Protein AF-A0A524MI74-F1 (afdb_monomer)

Radius of gyration: 21.89 Å; Cα contacts (8 Å, |Δi|>4): 118; chains: 1; bounding box: 43×38×71 Å

Nearest PDB structures (foldseek):
  1s5j-assembly1_A  TM=9.708E-01  e=2.967E-09  Saccharolobus solfataricus
  8foe-assembly1_1  TM=6.897E-01  e=6.398E-01  Saccharomyces cerevisiae
  6k17-assembly1_B  TM=4.455E-01  e=2.422E+00  Homo sapiens

Sequence (144 aa):
MRRGVHVDMYKFFGNPSIKIYALSGKYQRENLNTIAKGLLGVGKLDLSDNISALNYYELAHYCWLDANLVLQFTEYENKLLLRLMALLMRISRMSMEEVTRFYISSWIQSLFRQEHRANGLLIPRRVDIDTMKQPDAQTEAMIG

Secondary structure (DSSP, 8-state):
---PPP--HHHHHT-HHIIIIISTT--SS-SHHHHHHHHHS--PPPPSS-GGG--HHHHHHHHHHHHHHHHHHHHHHHHHHHHHHHHHHHHHT--HHHHHHS-HHHHHHHHHHHHHHHTTPPPPPHHHHHHHSSSTT-------

Structure (mmCIF, N/CA/C/O backbone):
data_AF-A0A524MI74-F1
#
_entry.id   AF-A0A524MI74-F1
#
loop_
_atom_site.group_PDB
_atom_site.id
_atom_site.type_symbol
_atom_site.label_atom_id
_atom_site.label_alt_id
_atom_site.label_comp_id
_atom_site.label_asym_id
_atom_site.label_entity_id
_atom_site.label_seq_id
_atom_site.pdbx_PDB_ins_code
_atom_site.Cartn_x
_atom_site.Cartn_y
_atom_site.Cartn_z
_atom_site.occupancy
_atom_site.B_iso_or_equiv
_atom_site.auth_seq_id
_atom_site.auth_comp_id
_atom_site.auth_asym_id
_atom_site.auth_atom_id
_atom_site.pdbx_PDB_model_num
ATOM 1 N N . MET A 1 1 ? -23.651 -9.320 -12.453 1.00 44.00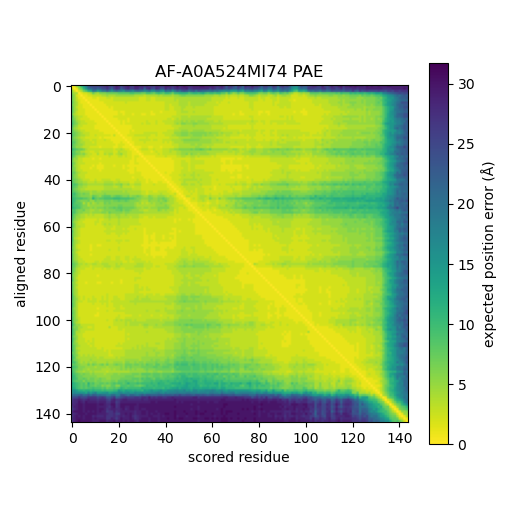 1 MET A N 1
ATOM 2 C CA . MET A 1 1 ? -22.690 -9.625 -11.369 1.00 44.00 1 MET A CA 1
ATOM 3 C C . MET A 1 1 ? -21.292 -9.242 -11.850 1.00 44.00 1 MET A C 1
ATOM 5 O O . MET A 1 1 ? -20.737 -9.951 -12.675 1.00 44.00 1 MET A O 1
ATOM 9 N N . ARG A 1 2 ? -20.741 -8.097 -11.428 1.00 48.81 2 ARG A N 1
ATOM 10 C CA . ARG A 1 2 ? -19.330 -7.754 -11.689 1.00 48.81 2 ARG A CA 1
ATOM 11 C C . ARG A 1 2 ? -18.487 -8.442 -10.604 1.00 4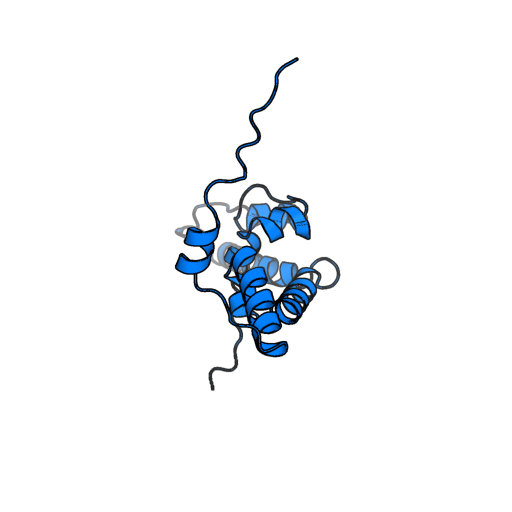8.81 2 ARG A C 1
ATOM 13 O O . ARG A 1 2 ? -18.297 -7.880 -9.539 1.00 48.81 2 ARG A O 1
ATOM 20 N N . ARG A 1 3 ? -18.106 -9.708 -10.820 1.00 71.38 3 ARG A N 1
ATOM 21 C CA . ARG A 1 3 ? -17.486 -10.612 -9.816 1.00 71.38 3 ARG A CA 1
ATOM 22 C C . ARG A 1 3 ? -15.975 -10.391 -9.601 1.00 71.38 3 ARG A C 1
ATOM 24 O O . ARG A 1 3 ? -15.271 -11.330 -9.252 1.00 71.38 3 ARG A O 1
ATOM 31 N N . GLY A 1 4 ? -15.459 -9.193 -9.859 1.00 84.81 4 GLY A N 1
ATOM 32 C CA . GLY A 1 4 ? -14.037 -8.888 -9.682 1.00 84.81 4 GLY A CA 1
ATOM 33 C C . GLY A 1 4 ? -13.788 -8.123 -8.387 1.00 84.81 4 GLY A C 1
ATOM 34 O O . GLY A 1 4 ? -14.597 -7.277 -8.017 1.00 84.81 4 GLY A O 1
ATOM 35 N N . VAL A 1 5 ? -12.661 -8.394 -7.729 1.00 89.44 5 VAL A N 1
ATOM 36 C CA . VAL A 1 5 ? -12.119 -7.538 -6.667 1.00 89.44 5 VAL A CA 1
ATOM 37 C C . VAL A 1 5 ? -10.968 -6.747 -7.269 1.00 89.44 5 VAL A C 1
ATOM 39 O O . VAL A 1 5 ? -10.026 -7.335 -7.796 1.00 89.44 5 VAL A O 1
ATOM 42 N N . HIS A 1 6 ? -11.043 -5.420 -7.205 1.00 91.81 6 HIS A N 1
ATOM 43 C CA . HIS A 1 6 ? -9.957 -4.554 -7.643 1.00 91.81 6 HIS A CA 1
ATOM 44 C C . HIS A 1 6 ? -9.066 -4.195 -6.451 1.00 91.81 6 HIS A C 1
ATOM 46 O O . HIS A 1 6 ? -9.523 -3.553 -5.504 1.00 91.81 6 HIS A O 1
ATOM 52 N N . VAL A 1 7 ? -7.788 -4.569 -6.522 1.00 93.88 7 VAL A N 1
ATOM 53 C CA . VAL A 1 7 ? -6.771 -4.194 -5.533 1.00 93.88 7 VAL A CA 1
ATOM 54 C C . VAL A 1 7 ? -5.866 -3.128 -6.130 1.00 93.88 7 VAL A C 1
ATOM 56 O O . VAL A 1 7 ? -5.127 -3.373 -7.079 1.00 93.88 7 VAL A O 1
ATOM 59 N N . ASP A 1 8 ? -5.924 -1.936 -5.546 1.00 93.31 8 ASP A N 1
ATOM 60 C CA . ASP A 1 8 ? -5.063 -0.817 -5.908 1.00 93.31 8 ASP A CA 1
ATOM 61 C C . ASP A 1 8 ? -3.777 -0.872 -5.070 1.00 93.31 8 ASP A C 1
ATOM 63 O O . ASP A 1 8 ? -3.731 -0.384 -3.938 1.00 93.31 8 ASP A O 1
ATOM 67 N N . MET A 1 9 ? -2.733 -1.505 -5.615 1.00 94.44 9 MET A N 1
ATOM 68 C CA . MET A 1 9 ? -1.450 -1.658 -4.916 1.00 94.44 9 MET A CA 1
ATOM 69 C C . MET A 1 9 ? -0.793 -0.313 -4.598 1.00 94.44 9 MET A C 1
ATOM 71 O O . MET A 1 9 ? -0.122 -0.198 -3.577 1.00 94.44 9 MET A O 1
ATOM 75 N N . TYR A 1 10 ? -1.009 0.715 -5.423 1.00 94.94 10 TYR A N 1
ATOM 76 C CA . TYR A 1 10 ? -0.458 2.044 -5.167 1.00 94.94 10 TYR A CA 1
ATOM 77 C C . TYR A 1 10 ? -1.022 2.625 -3.867 1.00 94.94 10 TYR A C 1
ATOM 79 O O . TYR A 1 10 ? -0.258 3.026 -2.989 1.00 94.94 10 TYR A O 1
ATOM 87 N N . LYS A 1 11 ? -2.349 2.579 -3.686 1.00 94.94 11 LYS A N 1
ATOM 88 C CA . LYS A 1 11 ? -2.986 3.022 -2.433 1.00 94.94 11 LYS A CA 1
ATOM 89 C C . LYS A 1 11 ? -2.563 2.179 -1.234 1.00 94.94 11 LYS A C 1
ATOM 91 O O . LYS A 1 11 ? -2.329 2.729 -0.160 1.00 94.94 11 LYS A O 1
ATOM 96 N N . PHE A 1 12 ? -2.425 0.867 -1.421 1.00 95.50 12 PHE A N 1
ATOM 97 C CA . PHE A 1 12 ? -2.004 -0.029 -0.348 1.00 95.50 12 PHE A CA 1
ATOM 98 C C . PHE A 1 12 ? -0.576 0.270 0.132 1.00 95.50 12 PHE A C 1
ATOM 100 O O . PHE A 1 12 ? -0.354 0.417 1.333 1.00 95.50 12 PHE A O 1
ATOM 107 N N . PHE A 1 13 ? 0.381 0.432 -0.788 1.00 96.19 13 PHE A N 1
ATOM 108 C CA . PHE A 1 13 ? 1.756 0.813 -0.449 1.00 96.19 13 PHE A CA 1
ATOM 109 C C . PHE A 1 13 ? 1.872 2.258 0.056 1.00 96.19 13 PHE A C 1
ATOM 111 O O . PHE A 1 13 ? 2.796 2.564 0.812 1.00 96.19 13 PHE A O 1
ATOM 118 N N . GLY A 1 14 ? 0.935 3.131 -0.318 1.00 94.94 14 GLY A N 1
ATOM 119 C CA . GLY A 1 14 ? 0.831 4.494 0.204 1.00 94.94 14 GLY A CA 1
ATOM 120 C C . GLY A 1 14 ? 0.320 4.584 1.643 1.00 94.94 14 GLY A C 1
ATOM 121 O O . GLY A 1 14 ? 0.382 5.647 2.255 1.00 94.94 14 GLY A O 1
ATOM 122 N N . ASN A 1 15 ? -0.178 3.490 2.227 1.00 95.06 15 ASN A N 1
ATOM 123 C CA . ASN A 1 15 ? -0.616 3.488 3.618 1.00 95.06 15 ASN A CA 1
ATOM 124 C C . ASN A 1 15 ? 0.608 3.505 4.564 1.00 95.06 15 ASN A C 1
ATOM 126 O O . ASN A 1 15 ? 1.370 2.530 4.585 1.00 95.06 15 ASN A O 1
ATOM 130 N N . PRO A 1 16 ? 0.791 4.549 5.404 1.00 94.38 16 PRO A N 1
ATOM 131 C CA . PRO A 1 16 ? 1.959 4.666 6.279 1.00 94.38 16 PRO A CA 1
ATOM 132 C C . PRO A 1 16 ? 2.119 3.486 7.236 1.00 94.38 16 PRO A C 1
ATOM 134 O O . PRO A 1 16 ? 3.238 3.066 7.516 1.00 94.38 16 PRO A O 1
ATOM 137 N N . SER A 1 17 ? 1.011 2.910 7.709 1.00 93.12 17 SER A N 1
ATOM 138 C CA . SER A 1 17 ? 1.049 1.761 8.611 1.00 93.12 17 SER A CA 1
ATOM 139 C C . SER A 1 17 ? 1.552 0.502 7.909 1.00 93.12 17 SER A C 1
ATOM 141 O O . SER A 1 17 ? 2.314 -0.256 8.499 1.00 93.12 17 SER A O 1
ATOM 143 N N . ILE A 1 18 ? 1.184 0.297 6.642 1.00 94.94 18 ILE A N 1
ATOM 144 C CA . ILE A 1 18 ? 1.713 -0.810 5.834 1.00 94.94 18 ILE A CA 1
ATOM 145 C C . ILE A 1 18 ? 3.204 -0.597 5.572 1.00 94.94 18 ILE A C 1
ATOM 147 O O . ILE A 1 18 ? 4.013 -1.481 5.850 1.00 94.94 18 ILE A O 1
ATOM 151 N N . LYS A 1 19 ? 3.575 0.599 5.109 1.00 95.50 19 LYS A N 1
ATOM 152 C CA . LYS A 1 19 ? 4.961 0.965 4.803 1.00 95.50 19 LYS A CA 1
ATOM 153 C C . LYS A 1 19 ? 5.891 0.781 6.003 1.00 95.50 19 LYS A C 1
ATOM 155 O O . LYS A 1 19 ? 6.940 0.161 5.863 1.00 95.50 19 LYS A O 1
ATOM 160 N N . ILE A 1 20 ? 5.518 1.314 7.166 1.00 94.50 20 ILE A N 1
ATOM 161 C CA . ILE A 1 20 ? 6.375 1.341 8.358 1.00 94.50 20 ILE A CA 1
ATOM 162 C C . ILE A 1 20 ? 6.325 0.008 9.104 1.00 94.50 20 ILE A C 1
ATOM 164 O O . ILE A 1 20 ? 7.376 -0.562 9.377 1.00 94.50 20 ILE A O 1
ATOM 168 N N . TYR A 1 21 ? 5.134 -0.503 9.430 1.00 92.31 21 TYR A N 1
ATOM 169 C CA . TYR A 1 21 ? 5.018 -1.648 10.340 1.00 92.31 21 TYR A CA 1
ATOM 170 C C . TYR A 1 21 ? 5.081 -2.999 9.631 1.00 92.31 21 TYR A C 1
ATOM 172 O O . TYR A 1 21 ? 5.689 -3.924 10.157 1.00 92.31 21 TYR A O 1
ATOM 180 N N . ALA A 1 22 ? 4.460 -3.136 8.456 1.00 91.94 22 ALA A N 1
ATOM 181 C CA . ALA A 1 22 ? 4.442 -4.416 7.744 1.00 91.94 22 ALA A CA 1
ATOM 182 C C . ALA A 1 22 ? 5.661 -4.601 6.832 1.00 91.94 22 ALA A C 1
ATOM 184 O O . ALA A 1 22 ? 6.122 -5.722 6.641 1.00 91.94 22 ALA A O 1
ATOM 185 N N . LEU A 1 23 ? 6.171 -3.506 6.260 1.00 94.94 23 LEU A N 1
ATOM 186 C CA . LEU A 1 23 ? 7.263 -3.528 5.282 1.00 94.94 23 LEU A CA 1
ATOM 187 C C . LEU A 1 23 ? 8.542 -2.858 5.790 1.00 94.94 23 LEU A C 1
ATOM 189 O O . LEU A 1 23 ? 9.459 -2.635 5.003 1.00 94.94 23 LEU A O 1
ATOM 193 N N . SER A 1 24 ? 8.616 -2.549 7.088 1.00 94.50 24 SER A N 1
ATOM 194 C CA . SER A 1 24 ? 9.816 -2.045 7.774 1.00 94.50 24 SER A CA 1
ATOM 195 C C . SER A 1 24 ? 10.476 -0.833 7.103 1.00 94.50 24 SER A C 1
ATOM 197 O O . SER A 1 24 ? 11.694 -0.685 7.140 1.00 94.50 24 SER A O 1
ATOM 199 N N . GLY A 1 25 ? 9.697 0.018 6.432 1.00 94.94 25 GLY A N 1
ATOM 200 C CA . GLY A 1 25 ? 10.212 1.195 5.733 1.00 94.94 25 GLY A CA 1
ATOM 201 C C . GLY A 1 25 ? 11.125 0.882 4.541 1.00 94.94 25 GLY A C 1
ATOM 202 O O . GLY A 1 25 ? 11.930 1.732 4.168 1.00 94.94 25 GLY A O 1
ATOM 203 N N . LYS A 1 26 ? 11.006 -0.304 3.919 1.00 94.81 26 LYS A N 1
ATOM 204 C CA . LYS A 1 26 ? 11.874 -0.775 2.814 1.00 94.81 26 LYS A CA 1
ATOM 205 C C . LYS A 1 26 ? 11.936 0.143 1.584 1.00 94.81 26 LYS A C 1
ATOM 207 O O . LYS A 1 26 ? 12.840 0.004 0.766 1.00 94.81 26 LYS A O 1
ATOM 212 N N . TYR A 1 27 ? 11.006 1.084 1.432 1.00 96.06 27 TYR A N 1
ATOM 213 C CA . TYR A 1 27 ? 10.998 2.066 0.349 1.00 96.06 27 TYR A CA 1
ATOM 214 C C . TYR A 1 27 ? 10.728 3.475 0.881 1.00 96.06 27 TYR A C 1
ATOM 216 O O . TYR A 1 27 ? 9.889 3.683 1.754 1.00 96.06 27 TYR A O 1
ATOM 224 N N . GLN A 1 28 ? 11.415 4.467 0.309 1.00 90.88 28 GLN A N 1
ATOM 225 C CA . GLN A 1 28 ? 11.277 5.874 0.708 1.00 90.88 28 GLN A CA 1
ATOM 226 C C . GLN A 1 28 ? 10.110 6.566 -0.003 1.00 90.88 28 GLN A C 1
ATOM 228 O O . GLN A 1 28 ? 9.316 7.267 0.626 1.00 90.88 28 GLN A O 1
ATOM 233 N N . ARG A 1 29 ? 9.970 6.334 -1.313 1.00 93.69 29 ARG A N 1
ATOM 234 C CA . ARG A 1 29 ? 8.943 6.939 -2.172 1.00 93.69 29 ARG A CA 1
ATOM 235 C C . ARG A 1 29 ? 7.947 5.895 -2.656 1.00 93.69 29 ARG A C 1
ATOM 237 O O . ARG A 1 29 ? 8.318 4.758 -2.932 1.00 93.69 29 ARG A O 1
ATOM 244 N N . GLU A 1 30 ? 6.703 6.316 -2.821 1.00 93.31 30 GLU A N 1
ATOM 245 C CA . GLU A 1 30 ? 5.596 5.481 -3.294 1.00 93.31 30 GLU A CA 1
ATOM 246 C C . GLU A 1 30 ? 5.520 5.509 -4.823 1.00 93.31 30 GLU A C 1
ATOM 248 O O . GLU A 1 30 ? 4.581 6.021 -5.413 1.00 93.31 30 GLU A O 1
ATOM 253 N N . ASN A 1 31 ? 6.552 5.006 -5.496 1.00 96.00 31 ASN A N 1
ATOM 254 C CA . ASN A 1 31 ? 6.503 4.751 -6.936 1.00 96.00 31 ASN A CA 1
ATOM 255 C C . ASN A 1 31 ? 6.957 3.319 -7.216 1.00 96.00 31 ASN A C 1
ATOM 257 O O . ASN A 1 31 ? 7.700 2.734 -6.425 1.00 96.00 31 ASN A O 1
ATOM 261 N N . LEU A 1 32 ? 6.528 2.774 -8.357 1.00 97.06 32 LEU A N 1
ATOM 262 C CA . LEU A 1 32 ? 6.769 1.376 -8.711 1.00 97.06 32 LEU A CA 1
ATOM 263 C C . LEU A 1 32 ? 8.254 0.994 -8.627 1.00 97.06 32 LEU A C 1
ATOM 265 O O . LEU A 1 32 ? 8.577 -0.036 -8.050 1.00 97.06 32 LEU A O 1
ATOM 269 N N . ASN A 1 33 ? 9.159 1.846 -9.124 1.00 97.00 33 ASN A N 1
ATOM 270 C CA . ASN A 1 33 ? 10.595 1.560 -9.132 1.00 97.00 33 ASN A CA 1
ATOM 271 C C . ASN A 1 33 ? 11.178 1.478 -7.716 1.00 97.00 33 ASN A C 1
ATOM 273 O O . ASN A 1 33 ? 11.911 0.551 -7.392 1.00 97.00 33 ASN A O 1
ATOM 277 N N . THR A 1 34 ? 10.866 2.452 -6.857 1.00 97.44 34 THR A N 1
ATOM 278 C CA . THR A 1 34 ? 11.394 2.491 -5.487 1.00 97.44 34 THR A CA 1
ATOM 279 C C . THR A 1 34 ? 10.834 1.349 -4.639 1.00 97.44 34 THR A C 1
ATOM 281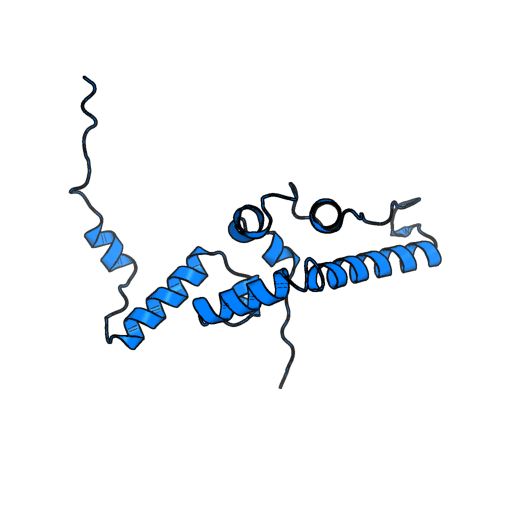 O O . THR A 1 34 ? 11.580 0.756 -3.864 1.00 97.44 34 THR A O 1
ATOM 284 N N . ILE A 1 35 ? 9.554 1.005 -4.814 1.00 97.38 35 ILE A N 1
ATOM 285 C CA . ILE A 1 35 ? 8.925 -0.123 -4.115 1.00 97.38 35 ILE A CA 1
ATOM 286 C C . ILE A 1 35 ? 9.519 -1.452 -4.601 1.00 97.38 35 ILE A C 1
ATOM 288 O O . ILE A 1 35 ? 9.898 -2.280 -3.775 1.00 97.38 35 ILE A O 1
ATOM 292 N N . ALA A 1 36 ? 9.666 -1.638 -5.918 1.00 97.50 36 ALA A N 1
ATOM 293 C CA . ALA A 1 36 ? 10.279 -2.830 -6.501 1.00 97.50 36 ALA A CA 1
ATOM 294 C C . ALA A 1 36 ? 11.715 -3.032 -6.004 1.00 97.50 36 ALA A C 1
ATOM 296 O O . ALA A 1 36 ? 12.040 -4.111 -5.514 1.00 97.50 36 ALA A O 1
ATOM 297 N N . LYS A 1 37 ? 12.540 -1.978 -6.011 1.00 97.06 37 LYS A N 1
ATOM 298 C CA . LYS A 1 37 ? 13.920 -2.057 -5.511 1.00 97.06 37 LYS A CA 1
ATOM 299 C C . LYS A 1 37 ? 13.970 -2.408 -4.024 1.00 97.06 37 LYS A C 1
ATOM 301 O O . LYS A 1 37 ? 14.795 -3.218 -3.624 1.00 97.06 37 LYS A O 1
ATOM 306 N N . GLY A 1 38 ? 13.082 -1.822 -3.219 1.00 95.94 38 GLY A N 1
ATOM 307 C CA . GLY A 1 38 ? 13.046 -2.042 -1.773 1.00 95.94 38 GLY A CA 1
ATOM 308 C C . GLY A 1 38 ? 12.528 -3.420 -1.350 1.00 95.94 38 GLY A C 1
ATOM 309 O O . GLY A 1 38 ? 13.029 -3.991 -0.385 1.00 95.94 38 GLY A O 1
ATOM 310 N N . LEU A 1 39 ? 11.519 -3.953 -2.046 1.00 95.81 39 LEU A N 1
ATOM 311 C CA . LEU A 1 39 ? 10.899 -5.238 -1.701 1.00 95.81 39 LEU A CA 1
ATOM 312 C C . LEU A 1 39 ? 11.510 -6.411 -2.465 1.00 95.81 39 LEU A C 1
ATOM 314 O O . LEU A 1 39 ? 11.816 -7.433 -1.865 1.00 95.81 39 LEU A O 1
ATOM 318 N N . LEU A 1 40 ? 11.681 -6.277 -3.777 1.00 96.31 40 LEU A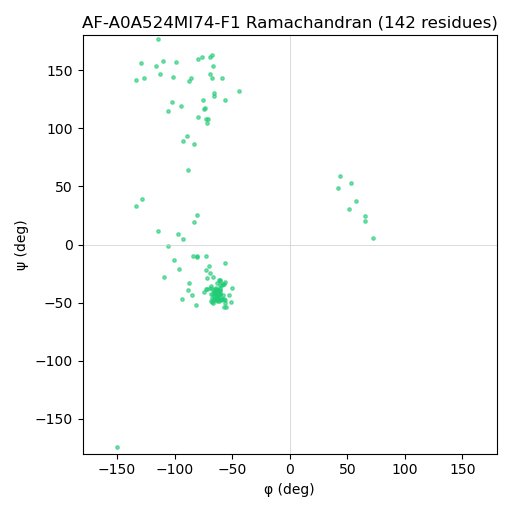 N 1
ATOM 319 C CA . LEU A 1 40 ? 12.064 -7.375 -4.666 1.00 96.31 40 LEU A CA 1
ATOM 320 C C . LEU A 1 40 ? 13.558 -7.363 -5.025 1.00 96.31 40 LEU A C 1
ATOM 322 O O . LEU A 1 40 ? 14.053 -8.333 -5.588 1.00 96.31 40 LEU A O 1
ATOM 326 N N . GLY A 1 41 ? 14.275 -6.266 -4.755 1.00 96.00 41 GLY A N 1
ATOM 327 C CA . GLY A 1 41 ? 15.671 -6.094 -5.176 1.00 96.00 41 GLY A CA 1
ATOM 328 C C . GLY A 1 41 ? 15.851 -5.850 -6.681 1.00 96.00 41 GLY A C 1
ATOM 329 O O . GLY A 1 41 ? 16.981 -5.763 -7.152 1.00 96.00 41 GLY A O 1
ATOM 330 N N . VAL A 1 42 ? 14.756 -5.706 -7.434 1.00 95.94 42 VAL A N 1
ATOM 331 C CA . VAL A 1 42 ? 14.749 -5.443 -8.883 1.00 95.94 42 VAL A CA 1
ATOM 332 C C . VAL A 1 42 ? 14.120 -4.083 -9.190 1.00 95.94 42 VAL A C 1
ATOM 334 O O . VAL A 1 42 ? 13.319 -3.570 -8.414 1.00 95.94 42 VAL A O 1
ATOM 337 N N . GLY A 1 43 ? 14.499 -3.468 -10.311 1.00 94.44 43 GLY A N 1
ATOM 338 C CA . GLY A 1 43 ? 14.007 -2.153 -10.733 1.00 94.44 43 GLY A CA 1
ATOM 339 C C . GLY A 1 43 ? 13.183 -2.193 -12.018 1.00 94.44 43 GLY A C 1
ATOM 340 O O . GLY A 1 43 ? 13.041 -3.238 -12.649 1.00 94.44 43 GLY A O 1
ATOM 341 N N . LYS A 1 44 ? 12.661 -1.025 -12.408 1.00 96.12 44 LYS A N 1
ATOM 342 C CA . LYS A 1 44 ? 12.106 -0.806 -13.754 1.00 96.12 44 LYS A CA 1
ATOM 343 C C . LYS A 1 44 ? 13.215 -0.862 -14.811 1.00 96.12 44 LYS A C 1
ATOM 345 O O . LYS A 1 44 ? 14.387 -0.695 -14.482 1.00 96.12 44 LYS A O 1
ATOM 350 N N . LEU A 1 45 ? 12.812 -1.037 -16.068 1.00 95.06 45 LEU A N 1
ATOM 351 C CA . LEU A 1 45 ? 13.695 -0.934 -17.226 1.00 95.06 45 LEU A CA 1
ATOM 352 C C . LEU A 1 45 ? 14.185 0.513 -17.365 1.00 95.06 45 LEU A C 1
ATOM 354 O O . LEU A 1 45 ? 13.368 1.439 -17.340 1.00 95.06 45 LEU A O 1
ATOM 358 N N . ASP A 1 46 ? 15.495 0.689 -17.522 1.00 93.94 46 ASP A N 1
ATOM 359 C CA . ASP A 1 46 ? 16.081 1.972 -17.904 1.00 93.94 46 ASP A CA 1
ATOM 360 C C . ASP A 1 46 ? 15.829 2.196 -19.398 1.00 93.94 46 ASP A C 1
ATOM 362 O O . ASP A 1 46 ? 16.146 1.339 -20.223 1.00 93.94 46 ASP A O 1
ATOM 366 N N . LEU A 1 47 ? 15.206 3.325 -19.727 1.00 93.81 47 LEU A N 1
ATOM 367 C CA . LEU A 1 47 ? 14.783 3.637 -21.089 1.00 93.81 47 LEU A CA 1
ATOM 368 C C . LEU A 1 47 ? 15.903 4.328 -21.867 1.00 93.81 47 LEU A C 1
ATOM 370 O O . LEU A 1 47 ? 16.589 5.197 -21.325 1.00 93.81 47 LEU A O 1
ATOM 374 N N . SER A 1 48 ? 16.049 3.973 -23.142 1.00 93.00 48 SER A N 1
ATOM 375 C CA . SER A 1 48 ? 17.018 4.590 -24.053 1.00 93.00 48 SER A CA 1
ATOM 376 C C . SER A 1 48 ? 16.632 6.016 -24.473 1.00 93.00 48 SER A C 1
ATOM 378 O O . SER A 1 48 ? 17.511 6.839 -24.724 1.00 93.00 48 SER A O 1
ATOM 380 N N . ASP A 1 49 ? 15.332 6.321 -24.501 1.00 93.50 49 ASP A N 1
ATOM 381 C CA . ASP A 1 49 ? 14.761 7.635 -24.823 1.00 93.50 49 ASP A CA 1
ATOM 382 C C . ASP A 1 49 ? 13.420 7.834 -24.077 1.00 93.50 49 ASP A C 1
ATOM 384 O O . ASP A 1 49 ? 12.983 7.021 -23.257 1.00 93.50 49 ASP A O 1
ATOM 388 N N . ASN A 1 50 ? 12.731 8.933 -24.360 1.00 92.94 50 ASN A N 1
ATOM 389 C CA . ASN A 1 50 ? 11.366 9.194 -23.943 1.00 92.94 50 ASN A CA 1
ATOM 390 C C . ASN A 1 50 ? 10.419 8.112 -24.471 1.00 92.94 50 ASN A C 1
ATOM 392 O O . ASN A 1 50 ? 10.530 7.683 -25.616 1.00 92.94 50 ASN A O 1
ATOM 396 N N . ILE A 1 51 ? 9.413 7.746 -23.668 1.00 92.81 51 ILE A N 1
ATOM 397 C CA . ILE A 1 51 ? 8.456 6.661 -23.966 1.00 92.81 51 ILE A CA 1
ATOM 398 C C . ILE A 1 51 ? 7.836 6.776 -25.370 1.00 92.81 51 ILE A C 1
ATOM 400 O O . ILE A 1 51 ? 7.637 5.765 -26.036 1.00 92.81 51 ILE A O 1
ATOM 404 N N . SER A 1 52 ? 7.552 7.996 -25.837 1.00 94.12 52 SER A N 1
ATOM 405 C CA . SER A 1 52 ? 6.961 8.255 -27.158 1.00 94.12 52 SER A CA 1
ATOM 406 C C . SER A 1 52 ? 7.898 7.993 -28.341 1.00 94.12 52 SER A C 1
ATOM 408 O O . SER A 1 52 ? 7.421 7.885 -29.466 1.00 94.12 52 SER A O 1
ATOM 410 N N . ALA A 1 53 ? 9.208 7.939 -28.103 1.00 95.38 53 ALA A N 1
ATOM 411 C CA . ALA A 1 53 ? 10.248 7.754 -29.113 1.00 95.38 53 ALA A CA 1
ATOM 412 C C . ALA A 1 53 ? 10.864 6.342 -29.090 1.00 95.38 53 ALA A C 1
ATOM 414 O O . ALA A 1 53 ? 11.721 6.029 -29.915 1.00 95.38 53 ALA A O 1
ATOM 415 N N . LEU A 1 54 ? 10.428 5.475 -28.170 1.00 95.75 54 LEU A N 1
ATOM 416 C CA . LEU A 1 54 ? 10.954 4.119 -28.049 1.00 95.75 54 LEU A CA 1
ATOM 417 C C . LEU A 1 54 ? 10.548 3.239 -29.231 1.00 95.75 54 LEU A C 1
ATOM 419 O O . LEU A 1 54 ? 9.433 3.313 -29.753 1.00 95.75 54 LEU A O 1
ATOM 423 N N . ASN A 1 55 ? 11.437 2.316 -29.594 1.00 96.94 55 ASN A N 1
ATOM 424 C CA . ASN A 1 55 ? 11.073 1.236 -30.501 1.00 96.94 55 ASN A CA 1
ATOM 425 C C . ASN A 1 55 ? 10.057 0.288 -29.827 1.00 96.94 55 ASN A C 1
ATOM 427 O O . ASN A 1 55 ? 10.026 0.138 -28.603 1.00 96.94 55 ASN A O 1
ATOM 431 N N . TYR A 1 56 ? 9.238 -0.393 -30.633 1.00 97.00 56 TYR A N 1
ATOM 432 C CA . TYR A 1 56 ? 8.167 -1.252 -30.117 1.00 97.00 56 TYR A CA 1
ATOM 433 C C . TYR A 1 56 ? 8.655 -2.404 -29.235 1.00 97.00 56 TYR A C 1
ATOM 435 O O . TYR A 1 56 ? 7.927 -2.817 -28.335 1.00 97.00 56 TYR A O 1
ATOM 443 N N . TYR A 1 57 ? 9.860 -2.922 -29.475 1.00 96.94 57 TYR A N 1
ATOM 444 C CA . TYR A 1 57 ? 10.408 -4.013 -28.675 1.00 96.94 57 TYR A CA 1
ATOM 445 C C . TYR A 1 57 ? 10.719 -3.546 -27.248 1.00 96.94 57 TYR A C 1
ATOM 447 O O . TYR A 1 57 ? 10.281 -4.164 -26.278 1.00 96.94 57 TYR A O 1
ATOM 455 N N . GLU A 1 58 ? 11.411 -2.417 -27.116 1.00 97.31 58 GLU A N 1
ATOM 456 C CA . GLU A 1 58 ? 11.728 -1.811 -25.824 1.00 97.31 58 GLU A CA 1
ATOM 457 C C . GLU A 1 58 ? 10.462 -1.355 -25.091 1.00 97.31 58 GLU A C 1
ATOM 459 O O . GLU A 1 58 ? 10.307 -1.635 -23.903 1.00 97.31 58 GLU A O 1
ATOM 464 N N . LEU A 1 59 ? 9.512 -0.742 -25.804 1.00 97.44 59 LEU A N 1
ATOM 465 C CA . LEU A 1 59 ? 8.226 -0.341 -25.233 1.00 97.44 59 LEU A CA 1
ATOM 466 C C . LEU A 1 59 ? 7.424 -1.545 -24.712 1.00 97.44 59 LEU A C 1
ATOM 468 O O . LEU A 1 59 ? 6.866 -1.494 -23.615 1.00 97.44 59 LEU A O 1
ATOM 472 N N . ALA A 1 60 ? 7.376 -2.643 -25.472 1.00 97.56 60 ALA A N 1
ATOM 473 C CA . ALA A 1 60 ? 6.706 -3.866 -25.043 1.00 97.56 60 ALA A CA 1
ATOM 474 C C . ALA A 1 60 ? 7.380 -4.470 -23.803 1.00 97.56 60 ALA A C 1
ATOM 476 O O . ALA A 1 60 ? 6.689 -4.862 -22.861 1.00 97.56 60 ALA A O 1
ATOM 477 N N . HIS A 1 61 ? 8.716 -4.494 -23.774 1.00 97.56 61 HIS A N 1
ATOM 478 C CA . HIS A 1 61 ? 9.478 -4.974 -22.625 1.00 97.56 61 HIS A CA 1
ATOM 479 C C . HIS A 1 61 ? 9.238 -4.112 -21.378 1.00 97.56 61 HIS A C 1
ATOM 481 O O . HIS A 1 61 ? 8.992 -4.660 -20.304 1.00 97.56 61 HIS A O 1
ATOM 487 N N . TYR A 1 62 ? 9.224 -2.784 -21.522 1.00 97.44 62 TYR A N 1
ATOM 488 C CA . TYR A 1 62 ? 8.891 -1.846 -20.449 1.00 97.44 62 TYR A CA 1
ATOM 489 C C . TYR A 1 62 ? 7.503 -2.123 -19.855 1.00 97.44 62 TYR A C 1
ATOM 491 O O . TYR A 1 62 ? 7.370 -2.334 -18.649 1.00 97.44 62 TYR A O 1
ATOM 499 N N . CYS A 1 63 ? 6.468 -2.177 -20.701 1.00 97.19 63 CYS A N 1
ATOM 500 C CA . CYS A 1 63 ? 5.092 -2.413 -20.260 1.00 97.19 63 CYS A CA 1
ATOM 501 C C . CYS A 1 63 ? 4.931 -3.780 -19.585 1.00 97.19 63 CYS A C 1
ATOM 503 O O . CYS A 1 63 ? 4.248 -3.901 -18.565 1.00 97.19 63 CYS A O 1
ATOM 505 N N . TRP A 1 64 ? 5.565 -4.812 -20.147 1.00 98.12 64 TRP A N 1
ATOM 506 C CA . TRP A 1 64 ? 5.554 -6.149 -19.568 1.00 98.12 64 TRP A CA 1
ATOM 507 C C . TRP A 1 64 ? 6.241 -6.177 -18.203 1.00 98.12 64 TRP A C 1
ATOM 509 O O . TRP A 1 64 ? 5.682 -6.736 -17.260 1.00 98.12 64 TRP A O 1
ATOM 519 N N . LEU A 1 65 ? 7.415 -5.552 -18.075 1.00 98.00 65 LEU A N 1
ATOM 520 C CA . LEU A 1 65 ? 8.161 -5.537 -16.823 1.00 98.00 65 LEU A CA 1
ATOM 521 C C . LEU A 1 65 ? 7.363 -4.840 -15.719 1.00 98.00 65 LEU A C 1
ATOM 523 O O . LEU A 1 65 ? 7.284 -5.368 -14.615 1.00 98.00 65 LEU A O 1
ATOM 527 N N . ASP A 1 66 ? 6.704 -3.720 -16.016 1.00 97.62 66 ASP A N 1
ATOM 528 C CA . ASP A 1 66 ? 5.847 -3.025 -15.051 1.00 97.62 66 ASP A CA 1
ATOM 529 C C . ASP A 1 66 ? 4.716 -3.915 -14.528 1.00 97.62 66 ASP A C 1
ATOM 531 O O . ASP A 1 66 ? 4.505 -4.012 -13.315 1.00 97.62 66 ASP A O 1
ATOM 535 N N . ALA A 1 67 ? 4.015 -4.610 -15.427 1.00 97.88 67 ALA A N 1
ATOM 536 C CA . ALA A 1 67 ? 2.959 -5.545 -15.050 1.00 97.88 67 ALA A CA 1
ATOM 537 C C . ALA A 1 67 ? 3.509 -6.739 -14.250 1.00 97.88 67 ALA A C 1
ATOM 539 O O . ALA A 1 67 ? 2.912 -7.161 -13.257 1.00 97.88 67 ALA A O 1
ATOM 540 N N . ASN A 1 68 ? 4.672 -7.253 -14.649 1.00 98.12 68 ASN A N 1
ATOM 541 C CA . ASN A 1 68 ? 5.342 -8.361 -13.983 1.00 98.12 68 ASN A CA 1
ATOM 542 C C . ASN A 1 68 ? 5.804 -7.986 -12.564 1.00 98.12 68 ASN A C 1
ATOM 544 O O . ASN A 1 68 ? 5.634 -8.776 -11.640 1.00 98.12 68 ASN A O 1
ATOM 548 N N . LEU A 1 69 ? 6.320 -6.771 -12.350 1.00 98.06 69 LEU A N 1
ATOM 549 C CA . LEU A 1 69 ? 6.674 -6.276 -11.014 1.00 98.06 69 LEU A CA 1
ATOM 550 C C . LEU A 1 69 ? 5.449 -6.230 -10.090 1.00 98.06 69 LEU A C 1
ATOM 552 O O . LEU A 1 69 ? 5.527 -6.648 -8.934 1.00 98.06 69 LEU A O 1
ATOM 556 N N . VAL A 1 70 ? 4.302 -5.773 -10.605 1.00 96.81 70 VAL A N 1
ATOM 557 C CA . VAL A 1 70 ? 3.046 -5.751 -9.839 1.00 96.81 70 VAL A CA 1
ATOM 558 C C . VAL A 1 70 ? 2.592 -7.163 -9.466 1.00 96.81 70 VAL A C 1
ATOM 560 O O . VAL A 1 70 ? 2.172 -7.381 -8.328 1.00 96.81 70 VAL A O 1
ATOM 563 N N . LEU A 1 71 ? 2.711 -8.129 -10.381 1.00 96.94 71 LEU A N 1
ATOM 564 C CA . LEU A 1 71 ? 2.427 -9.535 -10.089 1.00 96.94 71 LEU A CA 1
ATOM 565 C C . LEU A 1 71 ? 3.367 -10.082 -9.006 1.00 96.94 71 LEU A C 1
ATOM 567 O O . LEU A 1 71 ? 2.893 -10.660 -8.028 1.00 96.94 71 LEU A O 1
ATOM 571 N N . GLN A 1 72 ? 4.672 -9.837 -9.119 1.00 97.69 72 GLN A N 1
ATOM 572 C CA . GLN A 1 72 ? 5.669 -10.316 -8.157 1.00 97.69 72 GLN A CA 1
ATOM 573 C C . GLN A 1 72 ? 5.436 -9.788 -6.736 1.00 97.69 72 GLN A C 1
ATOM 575 O O . GLN A 1 72 ? 5.676 -10.512 -5.769 1.00 97.69 72 GLN A O 1
ATOM 580 N N . PHE A 1 73 ? 4.892 -8.577 -6.564 1.00 96.81 73 PHE A N 1
ATOM 581 C CA . PHE A 1 73 ? 4.475 -8.110 -5.235 1.00 96.81 73 PHE A CA 1
ATOM 582 C C . PHE A 1 73 ? 3.464 -9.051 -4.569 1.00 96.81 73 PHE A C 1
ATOM 584 O O . PHE A 1 73 ? 3.485 -9.221 -3.351 1.00 96.81 73 PHE A O 1
ATOM 591 N N . THR A 1 74 ? 2.588 -9.690 -5.347 1.00 95.62 74 THR A N 1
ATOM 592 C CA . THR A 1 74 ? 1.603 -10.641 -4.814 1.00 95.62 74 THR A CA 1
ATOM 593 C C . THR A 1 74 ? 2.227 -11.970 -4.385 1.00 95.62 74 THR A C 1
ATOM 595 O O . THR A 1 74 ? 1.664 -12.668 -3.540 1.00 95.62 74 THR A O 1
ATOM 598 N N . GLU A 1 75 ? 3.402 -12.299 -4.919 1.00 96.19 75 GLU A N 1
ATOM 599 C CA . GLU A 1 75 ? 4.139 -13.540 -4.663 1.00 96.19 75 GLU A CA 1
ATOM 600 C C . GLU A 1 75 ? 5.211 -13.371 -3.578 1.00 96.19 75 GLU A C 1
ATOM 602 O O . GLU A 1 75 ? 5.595 -14.344 -2.922 1.00 96.19 75 GLU A O 1
ATOM 607 N N . TYR A 1 76 ? 5.626 -12.126 -3.339 1.00 94.88 76 TYR A N 1
ATOM 608 C CA . TYR A 1 76 ? 6.633 -11.717 -2.367 1.00 94.88 76 TYR A CA 1
ATOM 609 C C . TYR A 1 76 ? 6.485 -12.398 -0.996 1.00 94.88 76 TYR A C 1
ATOM 611 O O . TYR A 1 76 ? 5.394 -12.436 -0.418 1.00 94.88 76 TYR A O 1
ATOM 619 N N . GLU A 1 77 ? 7.605 -12.916 -0.474 1.00 94.00 77 GLU A N 1
ATOM 620 C CA . GLU A 1 77 ? 7.720 -13.589 0.831 1.00 94.00 77 GLU A CA 1
ATOM 621 C C . GLU A 1 77 ? 6.568 -14.570 1.115 1.00 94.00 77 GLU A C 1
ATOM 623 O O . GLU A 1 77 ? 5.817 -14.445 2.089 1.00 94.00 77 GLU A O 1
ATOM 628 N N . ASN A 1 78 ? 6.408 -15.563 0.232 1.00 95.06 78 ASN A N 1
ATOM 629 C CA . ASN A 1 78 ? 5.328 -16.549 0.305 1.00 95.06 78 ASN A CA 1
ATOM 630 C C . ASN A 1 78 ? 3.951 -15.867 0.400 1.00 95.06 78 ASN A C 1
ATOM 632 O O . ASN A 1 78 ? 3.165 -16.119 1.318 1.00 95.06 78 ASN A O 1
ATOM 636 N N . LYS A 1 79 ? 3.677 -14.950 -0.536 1.00 96.56 79 LYS A N 1
ATOM 637 C CA . LYS A 1 79 ? 2.414 -14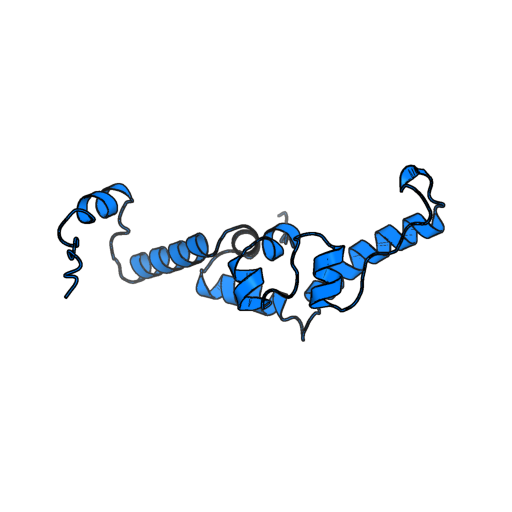.198 -0.618 1.00 96.56 79 LYS A CA 1
ATOM 638 C C . LYS A 1 79 ? 2.111 -13.400 0.656 1.00 96.56 79 LYS A C 1
ATOM 640 O O . LYS A 1 79 ? 0.958 -13.325 1.090 1.00 96.56 79 LYS A O 1
ATOM 645 N N . LEU A 1 80 ? 3.134 -12.828 1.298 1.00 95.69 80 LEU A N 1
ATOM 646 C CA . LEU A 1 80 ? 3.001 -12.046 2.533 1.00 95.69 80 LEU A CA 1
ATOM 647 C C . LEU A 1 80 ? 1.919 -10.969 2.406 1.00 95.69 80 LEU A C 1
ATOM 649 O O . LEU A 1 80 ? 1.033 -10.900 3.255 1.00 95.69 80 LEU A O 1
ATOM 653 N N . LEU A 1 81 ? 1.953 -10.177 1.329 1.00 95.44 81 LEU A N 1
ATOM 654 C CA . LEU A 1 81 ? 1.018 -9.066 1.139 1.00 95.44 81 LEU A CA 1
ATOM 655 C C . LEU A 1 81 ? -0.432 -9.547 1.034 1.00 95.44 81 LEU A C 1
ATOM 657 O O . LEU A 1 81 ? -1.308 -8.999 1.698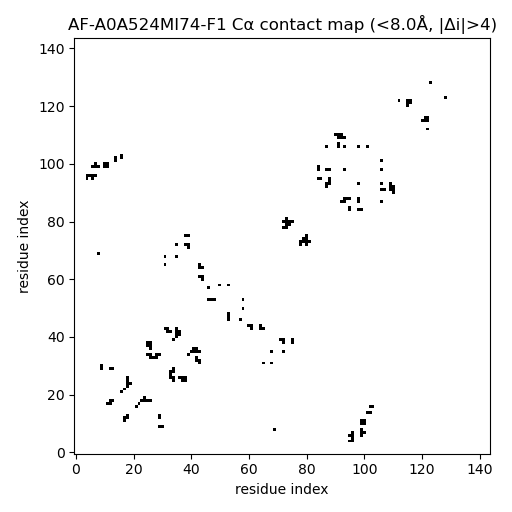 1.00 95.44 81 LEU A O 1
ATOM 661 N N . LEU A 1 82 ? -0.689 -10.612 0.269 1.00 96.06 82 LEU A N 1
ATOM 662 C CA . LEU A 1 82 ? -2.036 -11.173 0.134 1.00 96.06 82 LEU A CA 1
ATOM 663 C C . LEU A 1 82 ? -2.548 -11.762 1.453 1.00 96.06 82 LEU A C 1
ATOM 665 O O . LEU A 1 82 ? -3.712 -11.567 1.809 1.00 96.06 82 LEU A O 1
ATOM 669 N N . ARG A 1 83 ? -1.683 -12.454 2.207 1.00 97.00 83 ARG A N 1
ATOM 670 C CA . ARG A 1 83 ? -2.030 -12.975 3.537 1.00 97.00 83 ARG A CA 1
ATOM 671 C C . ARG A 1 83 ? -2.350 -11.840 4.504 1.00 97.00 83 ARG A C 1
ATOM 673 O O . ARG A 1 83 ? -3.343 -11.927 5.220 1.00 97.00 83 ARG A O 1
ATOM 680 N N . LEU A 1 84 ? -1.563 -10.765 4.484 1.00 96.06 84 LEU A N 1
ATOM 681 C CA . LEU A 1 84 ? -1.807 -9.578 5.298 1.00 96.06 84 LEU A CA 1
ATOM 682 C C . LEU A 1 84 ? -3.144 -8.918 4.942 1.00 96.06 84 LEU A C 1
ATOM 684 O O . LEU A 1 84 ? -3.937 -8.653 5.840 1.00 96.06 84 LEU A O 1
ATOM 688 N N . MET A 1 85 ? -3.434 -8.713 3.653 1.00 96.38 85 MET A N 1
ATOM 689 C CA . MET A 1 85 ? -4.727 -8.180 3.206 1.00 96.38 85 MET A CA 1
ATOM 690 C C . MET A 1 85 ? -5.887 -9.043 3.714 1.00 96.38 85 MET A C 1
ATOM 692 O O . MET A 1 85 ? -6.832 -8.519 4.299 1.00 96.38 85 MET A O 1
ATOM 696 N N . ALA A 1 86 ? -5.797 -10.369 3.570 1.00 96.81 86 ALA A N 1
ATOM 697 C CA . ALA A 1 86 ? -6.825 -11.290 4.050 1.00 96.81 86 ALA A CA 1
ATOM 698 C C . ALA A 1 86 ? -6.985 -11.272 5.583 1.00 96.81 86 ALA A C 1
ATOM 700 O O . ALA A 1 86 ? -8.106 -11.356 6.087 1.00 96.81 86 ALA A O 1
ATOM 701 N N . LEU A 1 87 ? -5.890 -11.141 6.339 1.00 97.31 87 LEU A N 1
ATOM 702 C CA . LEU A 1 87 ? -5.935 -11.006 7.798 1.00 97.31 87 LEU A CA 1
ATOM 703 C C . LEU A 1 87 ? -6.596 -9.692 8.220 1.00 97.31 87 LEU A C 1
ATOM 705 O O . LEU A 1 87 ? -7.492 -9.705 9.062 1.00 97.31 87 LEU A O 1
ATOM 709 N N . LEU A 1 88 ? -6.216 -8.574 7.600 1.00 96.25 88 LEU A N 1
ATOM 710 C CA . LEU A 1 88 ? -6.808 -7.265 7.869 1.00 96.25 88 LEU A CA 1
ATOM 711 C C . LEU A 1 88 ? -8.305 -7.248 7.555 1.00 96.25 88 LEU A C 1
ATOM 713 O O . LEU A 1 88 ? -9.081 -6.715 8.349 1.00 96.25 88 LEU A O 1
ATOM 717 N N . MET A 1 89 ? -8.728 -7.888 6.460 1.00 96.88 89 MET A N 1
ATOM 718 C CA . MET A 1 89 ? -10.149 -8.083 6.155 1.00 96.88 89 MET A CA 1
ATOM 719 C C . MET A 1 89 ? -10.871 -8.811 7.282 1.00 96.88 89 MET A C 1
ATOM 721 O O . MET A 1 89 ? -11.934 -8.371 7.700 1.00 96.88 89 MET A O 1
ATOM 725 N N . ARG A 1 90 ? -10.303 -9.908 7.801 1.00 96.81 90 ARG A N 1
ATOM 726 C CA . ARG A 1 90 ? -10.928 -10.697 8.875 1.00 96.81 90 ARG A CA 1
ATOM 727 C C . ARG A 1 90 ? -11.014 -9.927 10.189 1.00 96.81 90 ARG A C 1
ATOM 729 O O . ARG A 1 90 ? -12.052 -9.981 10.837 1.00 96.81 90 ARG A O 1
ATOM 736 N N . ILE A 1 91 ? -9.958 -9.202 10.557 1.00 95.31 91 ILE A N 1
ATOM 737 C CA . ILE A 1 91 ? -9.908 -8.428 11.806 1.00 95.31 91 ILE A CA 1
ATOM 738 C C . ILE A 1 91 ? -10.891 -7.257 11.749 1.00 95.31 91 ILE A C 1
ATOM 740 O O . ILE A 1 91 ? -11.696 -7.080 12.653 1.00 95.31 91 ILE A O 1
ATOM 744 N N . SER A 1 92 ? -10.865 -6.467 10.677 1.00 95.88 92 SER A N 1
ATOM 745 C CA . SER A 1 92 ? -11.734 -5.287 10.544 1.00 95.88 92 SER A CA 1
ATOM 746 C C . SER A 1 92 ? -13.164 -5.614 10.088 1.00 95.88 92 SER A C 1
ATOM 748 O O . SER A 1 92 ? -14.028 -4.732 10.072 1.00 95.88 92 SER A O 1
ATOM 750 N N . ARG A 1 93 ? -13.396 -6.868 9.673 1.00 95.38 93 ARG A N 1
ATOM 751 C CA . ARG A 1 93 ? -14.555 -7.366 8.910 1.00 95.38 93 ARG A CA 1
ATOM 752 C C . ARG A 1 93 ? -14.960 -6.398 7.787 1.00 95.38 93 ARG A C 1
ATOM 754 O O . ARG A 1 93 ? -16.124 -6.031 7.650 1.00 95.38 93 ARG A O 1
ATOM 761 N N . MET A 1 94 ? -13.961 -5.968 7.015 1.00 95.50 94 MET A N 1
ATOM 762 C CA . MET A 1 94 ? -14.091 -5.123 5.821 1.00 95.50 94 MET A CA 1
ATOM 763 C C . MET A 1 94 ? -13.755 -5.935 4.565 1.00 95.50 94 MET A C 1
ATOM 765 O O . MET A 1 94 ? -13.057 -6.952 4.625 1.00 95.50 94 MET A O 1
ATOM 769 N N . SER A 1 95 ? -14.243 -5.490 3.410 1.00 94.81 95 SER A N 1
ATOM 770 C CA . SER A 1 95 ? -13.889 -6.085 2.120 1.00 94.81 95 SER A CA 1
ATOM 771 C C . SER A 1 95 ? -12.429 -5.797 1.740 1.00 94.81 95 SER A C 1
ATOM 773 O O . SER A 1 95 ? -11.797 -4.871 2.251 1.00 94.81 95 SER A O 1
ATOM 775 N N . MET A 1 96 ? -11.877 -6.581 0.806 1.00 94.56 96 MET A N 1
ATOM 776 C CA . MET A 1 96 ? -10.491 -6.405 0.346 1.00 94.56 96 MET A CA 1
ATOM 777 C C . MET A 1 96 ? -10.264 -5.024 -0.279 1.00 94.56 96 MET A C 1
ATOM 779 O O . MET A 1 96 ? -9.215 -4.412 -0.077 1.00 94.56 96 MET A O 1
ATOM 783 N N . GLU A 1 97 ? -11.254 -4.519 -1.015 1.00 93.62 97 GLU A N 1
ATOM 784 C CA . GLU A 1 97 ? -11.188 -3.191 -1.620 1.00 93.62 97 GLU A CA 1
ATOM 785 C C . GLU A 1 97 ? -11.118 -2.093 -0.550 1.00 93.62 97 GLU A C 1
ATOM 787 O O . GLU A 1 97 ? -10.309 -1.176 -0.655 1.00 93.62 97 GLU A O 1
ATOM 792 N N . GLU A 1 98 ? -11.908 -2.194 0.518 1.00 94.38 98 GLU A N 1
ATOM 793 C CA . GLU A 1 98 ? -11.895 -1.198 1.591 1.00 94.38 98 GLU A CA 1
ATOM 794 C C . GLU A 1 98 ? -10.584 -1.232 2.390 1.00 94.38 98 GLU A C 1
ATOM 796 O O . GLU A 1 98 ? -9.995 -0.184 2.665 1.00 94.38 98 GLU A O 1
ATOM 801 N N . VAL A 1 99 ? -10.082 -2.429 2.716 1.00 95.50 99 VAL A N 1
ATOM 802 C CA . VAL A 1 99 ? -8.803 -2.592 3.431 1.00 95.50 99 VAL A CA 1
ATOM 803 C C . VAL A 1 99 ? -7.645 -1.996 2.639 1.00 95.50 99 VAL A C 1
ATOM 805 O O . VAL A 1 99 ? -6.769 -1.358 3.212 1.00 95.50 99 VAL A O 1
ATOM 808 N N . THR A 1 100 ? -7.641 -2.164 1.318 1.00 95.06 100 THR A N 1
ATOM 809 C CA . THR A 1 100 ? -6.543 -1.689 0.463 1.00 95.06 100 THR A CA 1
ATOM 810 C C . THR A 1 100 ? -6.628 -0.198 0.130 1.00 95.06 100 THR A C 1
ATOM 812 O O . THR A 1 100 ? -5.659 0.369 -0.374 1.00 95.06 100 THR A O 1
ATOM 815 N N . ARG A 1 101 ? -7.752 0.464 0.441 1.00 94.31 101 ARG A N 1
ATOM 816 C CA . ARG A 1 101 ? -7.981 1.891 0.159 1.00 94.31 101 ARG A CA 1
ATOM 817 C C . ARG A 1 101 ? -7.979 2.793 1.390 1.00 94.31 101 ARG A C 1
ATOM 819 O O . ARG A 1 101 ? -7.689 3.977 1.242 1.00 94.31 101 ARG A O 1
ATOM 826 N N . PHE A 1 102 ? -8.334 2.284 2.568 1.00 94.44 102 PHE A N 1
ATOM 827 C CA . PHE A 1 102 ? -8.461 3.101 3.776 1.00 94.44 102 PHE A CA 1
ATOM 828 C C . PHE A 1 102 ? -7.236 3.030 4.693 1.00 94.44 102 PHE A C 1
ATOM 830 O O . PHE A 1 102 ? -6.470 2.069 4.679 1.00 94.44 102 PHE A O 1
ATOM 837 N N . TYR A 1 103 ? -7.073 4.063 5.524 1.00 93.94 103 TYR A N 1
ATOM 838 C CA . TYR A 1 103 ? -6.047 4.113 6.566 1.00 93.94 103 TYR A CA 1
ATOM 839 C C . TYR A 1 103 ? -6.411 3.242 7.774 1.00 93.94 103 TYR A C 1
ATOM 841 O O . TYR A 1 103 ? -7.583 2.939 8.015 1.00 93.94 103 TYR A O 1
ATOM 849 N N . ILE A 1 104 ? -5.407 2.914 8.593 1.00 93.50 104 ILE A N 1
ATOM 850 C CA . ILE A 1 104 ? -5.559 2.021 9.751 1.00 93.50 104 ILE A CA 1
ATOM 851 C C . ILE A 1 104 ? -6.636 2.467 10.750 1.00 93.50 104 ILE A C 1
ATOM 853 O O . ILE A 1 104 ? -7.326 1.633 11.333 1.00 93.50 104 ILE A O 1
ATOM 857 N N . SER A 1 105 ? -6.849 3.777 10.903 1.00 94.12 105 SER A N 1
ATOM 858 C CA . SER A 1 105 ? -7.896 4.334 11.766 1.00 94.12 105 SER A CA 1
ATOM 859 C C . SER A 1 105 ? -9.298 3.870 11.363 1.00 94.12 105 SER A C 1
ATOM 861 O O . SER A 1 105 ? -10.136 3.618 12.227 1.00 94.12 105 SER A O 1
ATOM 863 N N . SER A 1 106 ? -9.544 3.697 10.062 1.00 95.25 106 SER A N 1
ATOM 864 C CA . SER A 1 106 ? -10.823 3.205 9.542 1.00 95.25 106 SER A CA 1
ATOM 865 C C . SER A 1 106 ? -11.011 1.721 9.846 1.00 95.25 106 SER A C 1
ATOM 867 O O . SER A 1 106 ? -12.108 1.309 10.218 1.00 95.25 106 SER A O 1
ATOM 869 N N . TRP A 1 107 ? -9.938 0.928 9.764 1.00 95.12 107 TRP A N 1
ATOM 870 C CA . TRP A 1 107 ? -9.968 -0.496 10.114 1.00 95.12 107 TRP A CA 1
ATOM 871 C C . TRP A 1 107 ? -10.302 -0.689 11.595 1.00 95.12 107 TRP A C 1
ATOM 873 O O . TRP A 1 107 ? -11.184 -1.477 11.937 1.00 95.12 107 TRP A O 1
ATOM 883 N N . ILE A 1 108 ? -9.651 0.092 12.464 1.00 95.44 108 ILE A N 1
ATOM 884 C CA . ILE A 1 108 ? -9.896 0.100 13.911 1.00 95.44 108 ILE A CA 1
ATOM 885 C C . ILE A 1 108 ? -11.338 0.527 14.205 1.00 95.44 108 ILE A C 1
ATOM 887 O O . ILE A 1 108 ? -12.040 -0.128 14.973 1.00 95.44 108 ILE A O 1
ATOM 891 N N . GLN A 1 109 ? -11.818 1.597 13.565 1.00 95.38 109 GLN A N 1
ATOM 892 C CA . GLN A 1 109 ? -13.191 2.060 13.750 1.00 95.38 109 GLN A CA 1
ATOM 893 C C . GLN A 1 109 ? -14.220 1.009 13.309 1.00 95.38 109 GLN A C 1
ATOM 895 O O . GLN A 1 109 ? -15.240 0.841 13.980 1.00 95.38 109 GLN A O 1
ATOM 900 N N . SER A 1 110 ? -13.967 0.300 12.205 1.00 96.81 110 SER A N 1
ATOM 901 C CA . SER A 1 110 ? -14.832 -0.789 11.738 1.00 96.81 110 SER A CA 1
ATOM 902 C C . SER A 1 110 ? -14.920 -1.916 12.767 1.00 96.81 110 SER A C 1
ATOM 904 O O . SER A 1 110 ? -16.028 -2.293 13.155 1.00 96.81 110 SER A O 1
ATOM 906 N N . LEU A 1 111 ? -13.769 -2.367 13.281 1.00 96.75 111 LEU A N 1
ATOM 907 C CA . LEU A 1 111 ? -13.691 -3.376 14.338 1.00 96.75 111 LEU A CA 1
ATOM 908 C C . LEU A 1 111 ? -14.504 -2.952 15.571 1.00 96.75 111 LEU A C 1
ATOM 910 O O . LEU A 1 111 ? -15.416 -3.665 15.984 1.00 96.75 111 LEU A O 1
ATOM 914 N N . PHE A 1 112 ? -14.257 -1.759 16.122 1.00 96.06 112 PHE A N 1
ATOM 915 C CA . PHE A 1 112 ? -14.976 -1.306 17.318 1.00 96.06 112 PHE A CA 1
ATOM 916 C C . PHE A 1 112 ? -16.480 -1.171 17.091 1.00 96.06 112 PHE A C 1
ATOM 918 O O . PHE A 1 112 ? -17.261 -1.547 17.962 1.00 96.06 112 PHE A O 1
ATOM 925 N N . ARG A 1 113 ? -16.921 -0.676 15.928 1.00 95.38 113 ARG A N 1
ATOM 926 C CA . ARG A 1 113 ? -18.357 -0.600 15.605 1.00 95.38 113 ARG A CA 1
ATOM 927 C C . ARG A 1 113 ? -19.014 -1.978 15.596 1.00 95.38 113 ARG A C 1
ATOM 929 O O . ARG A 1 113 ? -20.183 -2.091 15.951 1.00 95.38 113 ARG A O 1
ATOM 936 N N . GLN A 1 114 ? -18.298 -3.012 15.169 1.00 95.56 114 GLN A N 1
ATOM 937 C CA . GLN A 1 114 ? -18.818 -4.377 15.164 1.00 95.56 114 GLN A CA 1
ATOM 938 C C . GLN A 1 114 ? -18.860 -4.971 16.565 1.00 95.56 114 GLN A C 1
ATOM 940 O O . GLN A 1 114 ? -19.872 -5.571 16.910 1.00 95.56 114 GLN A O 1
ATOM 945 N N . GLU A 1 115 ? -17.835 -4.738 17.384 1.00 96.50 115 GLU A N 1
ATOM 946 C CA . GLU A 1 115 ? -17.835 -5.161 18.788 1.00 96.50 115 GLU A CA 1
ATOM 947 C C . GLU A 1 115 ? -18.957 -4.488 19.589 1.00 96.50 115 GLU A C 1
ATOM 949 O O . GLU A 1 115 ? -19.647 -5.156 20.355 1.00 96.50 115 GLU A O 1
ATOM 954 N N . HIS A 1 116 ? -19.234 -3.199 19.356 1.00 97.31 116 HIS A N 1
ATOM 955 C CA . HIS A 1 116 ? -20.380 -2.530 19.984 1.00 97.31 116 HIS A CA 1
ATOM 956 C C . HIS A 1 116 ? -21.698 -3.210 19.601 1.00 97.31 116 HIS A C 1
ATOM 958 O O . HIS A 1 116 ? -22.493 -3.549 20.471 1.00 97.31 116 HIS A O 1
ATOM 964 N N . ARG A 1 117 ? -21.909 -3.482 18.305 1.00 96.06 117 ARG A N 1
ATOM 965 C CA . ARG A 1 117 ? -23.130 -4.155 17.833 1.00 96.06 117 ARG A CA 1
ATOM 966 C C . ARG A 1 117 ? -23.267 -5.573 18.377 1.00 96.06 117 ARG A C 1
ATOM 968 O O . ARG A 1 117 ? -24.368 -5.955 18.751 1.00 96.06 117 ARG A O 1
ATOM 975 N N . ALA A 1 118 ? -22.176 -6.336 18.420 1.00 96.62 118 ALA A N 1
ATOM 976 C CA . ALA A 1 118 ? -22.180 -7.712 18.912 1.00 96.62 118 ALA A CA 1
ATOM 977 C C . ALA A 1 118 ? -22.558 -7.795 20.399 1.00 96.62 118 ALA A C 1
ATOM 979 O O . ALA A 1 118 ? -23.225 -8.740 20.804 1.00 96.62 118 ALA A O 1
ATOM 980 N N . ASN A 1 119 ? -22.185 -6.781 21.183 1.00 97.31 119 ASN A N 1
ATOM 981 C CA . ASN A 1 119 ? -22.465 -6.704 22.616 1.00 97.31 119 ASN A CA 1
ATOM 982 C C . ASN A 1 119 ? -23.709 -5.858 22.958 1.00 97.31 119 ASN A C 1
ATOM 984 O O . ASN A 1 119 ? -23.937 -5.556 24.125 1.00 97.31 119 ASN A O 1
ATOM 988 N N . GLY A 1 120 ? -24.503 -5.433 21.965 1.00 96.69 120 GLY A N 1
ATOM 989 C CA . GLY A 1 120 ? -25.693 -4.600 22.192 1.00 96.69 120 GLY A CA 1
ATOM 990 C C . GLY A 1 120 ? -25.394 -3.200 22.749 1.00 96.69 120 GLY A C 1
ATOM 991 O O . GLY A 1 120 ? -26.273 -2.562 23.323 1.00 96.69 120 GLY A O 1
ATOM 992 N N . LEU A 1 121 ? -24.161 -2.715 22.591 1.00 96.50 121 LEU A N 1
ATOM 993 C CA . LEU A 1 121 ? -23.719 -1.405 23.059 1.00 96.50 121 LEU A CA 1
ATOM 994 C C . LEU A 1 121 ? -24.046 -0.323 22.025 1.00 96.50 121 LEU A C 1
ATOM 996 O O . LEU A 1 121 ? -23.905 -0.520 20.812 1.00 96.50 121 LEU A O 1
ATOM 1000 N N . LEU A 1 122 ? -24.429 0.860 22.506 1.00 95.31 122 LEU A N 1
ATOM 1001 C CA . LEU A 1 122 ? -24.654 2.022 21.652 1.00 95.31 122 LEU A CA 1
ATOM 1002 C C . LEU A 1 122 ? -23.333 2.467 21.014 1.00 95.31 122 LEU A C 1
ATOM 1004 O O . LEU A 1 122 ? -22.357 2.720 21.714 1.00 95.31 122 LEU A O 1
ATOM 1008 N N . ILE A 1 123 ? -23.309 2.620 19.687 1.00 95.75 123 ILE A N 1
ATOM 1009 C CA . ILE A 1 123 ? -22.168 3.237 19.001 1.00 95.75 123 ILE A CA 1
ATOM 1010 C C . ILE A 1 123 ? -22.229 4.751 19.253 1.00 95.75 123 ILE A C 1
ATOM 1012 O O . ILE A 1 123 ? -23.177 5.391 18.787 1.00 95.75 123 ILE A O 1
ATOM 1016 N N . PRO A 1 124 ? -21.234 5.343 19.933 1.00 93.00 124 PRO A N 1
ATOM 1017 C CA . PRO A 1 124 ? -21.256 6.764 20.250 1.00 93.00 124 PRO A CA 1
ATOM 1018 C C . PRO A 1 124 ? -21.122 7.616 18.984 1.00 93.00 124 PRO A C 1
ATOM 1020 O O . PRO A 1 124 ? -20.368 7.281 18.058 1.00 93.00 124 PRO A O 1
ATOM 1023 N N . ARG A 1 125 ? -21.829 8.752 18.939 1.00 91.31 125 ARG A N 1
ATOM 1024 C CA . ARG A 1 125 ? -21.622 9.740 17.876 1.00 91.31 125 ARG A CA 1
ATOM 1025 C C . ARG A 1 125 ? -20.396 10.572 18.206 1.00 91.31 125 ARG A C 1
ATOM 1027 O O . ARG A 1 125 ? -19.976 10.681 19.355 1.00 91.31 125 ARG A O 1
ATOM 1034 N N . ARG A 1 126 ? -19.834 11.210 17.180 1.00 88.25 126 ARG A N 1
ATOM 1035 C CA . ARG A 1 126 ? -18.628 12.018 17.360 1.00 88.25 126 ARG A CA 1
ATOM 1036 C C . ARG A 1 126 ? -18.838 13.170 18.350 1.00 88.25 126 ARG A C 1
ATOM 1038 O O . ARG A 1 126 ? -18.002 13.356 19.222 1.00 88.25 126 ARG A O 1
ATOM 1045 N N . VAL A 1 127 ? 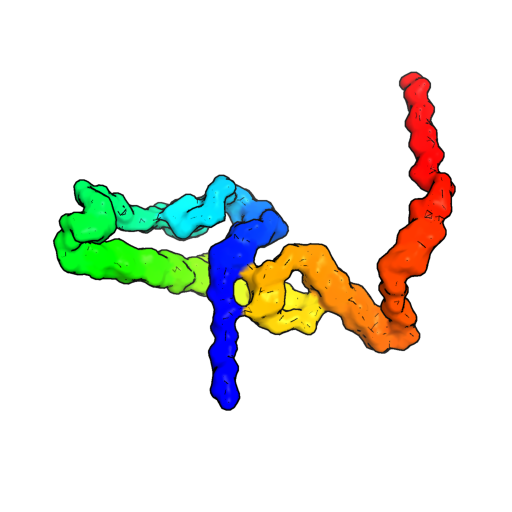-19.983 13.847 18.251 1.00 90.56 127 VAL A N 1
ATOM 1046 C CA . VAL A 1 127 ? -20.366 14.954 19.142 1.00 90.56 127 VAL A CA 1
ATOM 1047 C C . VAL A 1 127 ? -20.384 14.513 20.606 1.00 90.56 127 VAL A C 1
ATOM 1049 O O . VAL A 1 127 ? -19.827 15.209 21.442 1.00 90.56 127 VAL A O 1
ATOM 1052 N N . ASP A 1 128 ? -20.938 13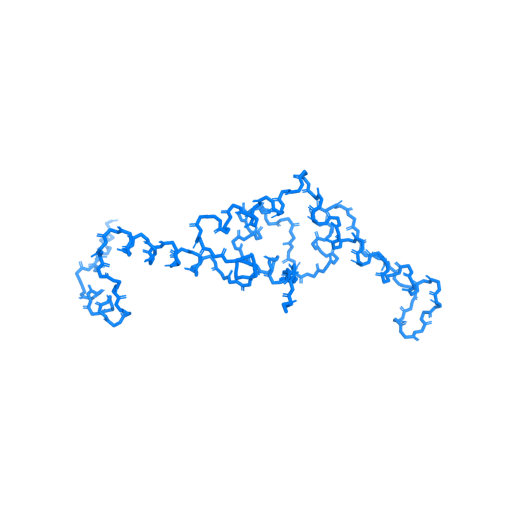.333 20.899 1.00 88.06 128 ASP A N 1
ATOM 1053 C CA . ASP A 1 128 ? -21.054 12.826 22.273 1.00 88.06 128 ASP A CA 1
ATOM 1054 C C . ASP A 1 128 ? -19.663 12.554 22.890 1.00 88.06 128 ASP A C 1
ATOM 1056 O O . ASP A 1 128 ? -19.404 12.870 24.052 1.00 88.06 128 ASP A O 1
ATOM 1060 N N . ILE A 1 129 ? -18.727 12.031 22.086 1.00 87.44 129 ILE A N 1
ATOM 1061 C CA . ILE A 1 129 ? -17.330 11.814 22.500 1.00 87.44 129 ILE A CA 1
ATOM 1062 C C . ILE A 1 129 ? -16.635 13.148 22.773 1.00 87.44 129 ILE A C 1
ATOM 1064 O O . ILE A 1 129 ? -15.904 13.270 23.753 1.00 87.44 129 ILE A O 1
ATOM 1068 N N . ASP A 1 130 ? -16.829 14.131 21.895 1.00 89.00 130 ASP A N 1
ATOM 1069 C CA . ASP A 1 130 ? -16.155 15.422 22.005 1.00 89.00 130 ASP A CA 1
ATOM 1070 C C . ASP A 1 130 ? -16.669 16.207 23.230 1.00 89.00 130 ASP A C 1
ATOM 1072 O O . ASP A 1 130 ? -15.865 16.811 23.937 1.00 89.00 130 ASP A O 1
ATOM 1076 N N . THR A 1 131 ? -17.962 16.102 23.570 1.00 86.56 131 THR A N 1
ATOM 1077 C CA . THR A 1 131 ? -18.524 16.691 24.802 1.00 86.56 131 THR A CA 1
ATOM 1078 C C . THR A 1 131 ? -18.002 16.052 26.089 1.00 86.56 131 THR A C 1
ATOM 1080 O O . THR A 1 131 ? -17.931 16.724 27.110 1.00 86.56 131 THR A O 1
ATOM 1083 N N . MET A 1 132 ? -17.604 14.776 26.052 1.00 80.00 132 MET A N 1
ATOM 1084 C CA . MET A 1 132 ? -17.015 14.083 27.206 1.00 80.00 132 MET A CA 1
ATOM 1085 C C . MET A 1 132 ? -15.503 14.326 27.359 1.00 80.00 132 MET A C 1
ATOM 1087 O O . MET A 1 132 ? -14.922 13.929 28.364 1.00 80.00 132 MET A O 1
ATOM 1091 N N . LYS A 1 133 ? -14.840 14.941 26.368 1.00 70.88 133 LYS A N 1
ATOM 1092 C CA . LYS A 1 133 ? -13.371 15.053 26.291 1.00 70.88 133 LYS A CA 1
ATOM 1093 C C . LYS A 1 133 ? -12.753 16.330 26.897 1.00 70.88 133 LYS A C 1
ATOM 1095 O O . LYS A 1 133 ? -11.540 16.482 26.794 1.00 70.88 133 LYS A O 1
ATOM 1100 N N . GLN A 1 134 ? -13.506 17.230 27.534 1.00 56.38 134 GLN A N 1
ATOM 1101 C CA . GLN A 1 134 ? -12.967 18.439 28.205 1.00 56.38 134 GLN A CA 1
ATOM 1102 C C . GLN A 1 134 ? -13.449 18.523 29.674 1.00 56.38 134 GLN A C 1
ATOM 1104 O O . GLN A 1 134 ? -14.625 18.221 29.870 1.00 56.38 134 GLN A O 1
ATOM 1109 N N . PRO A 1 135 ? -12.669 18.987 30.693 1.00 50.41 135 PRO A N 1
ATOM 1110 C CA . PRO A 1 135 ? -11.245 19.353 30.772 1.00 50.41 135 PRO A CA 1
ATOM 1111 C C . PRO A 1 135 ? -10.466 18.795 32.010 1.00 50.41 135 PRO A C 1
ATOM 1113 O O . PRO A 1 135 ? -9.540 19.450 32.465 1.00 50.41 135 PRO A O 1
ATOM 1116 N N . ASP A 1 136 ? -10.750 17.611 32.565 1.00 48.00 136 ASP A N 1
ATOM 1117 C CA . ASP A 1 136 ? -10.057 17.135 33.799 1.00 48.00 136 ASP A CA 1
ATOM 1118 C C . ASP A 1 136 ? -8.682 16.456 33.582 1.00 48.00 136 ASP A C 1
ATOM 1120 O O . ASP A 1 136 ? -8.185 15.727 34.438 1.00 48.00 136 ASP A O 1
ATOM 1124 N N . ALA A 1 137 ? -8.029 16.681 32.439 1.00 49.56 137 ALA A N 1
ATOM 1125 C CA . ALA A 1 137 ? -6.734 16.066 32.122 1.00 49.56 137 ALA A CA 1
ATOM 1126 C C . ALA A 1 137 ? -5.665 17.084 31.692 1.00 49.56 137 ALA A C 1
ATOM 11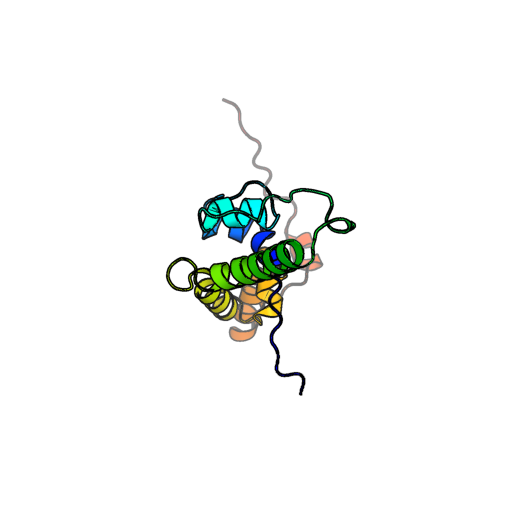28 O O . ALA A 1 137 ? -4.873 16.814 30.790 1.00 49.56 137 ALA A O 1
ATOM 1129 N N . GLN A 1 138 ? -5.626 18.260 32.327 1.00 49.59 138 GLN A N 1
ATOM 1130 C CA . GLN A 1 138 ? -4.407 19.070 32.356 1.00 49.59 138 GLN A CA 1
ATOM 1131 C C . GLN A 1 138 ? -3.616 18.724 33.620 1.00 49.59 138 GLN A C 1
ATOM 1133 O O . GLN A 1 138 ? -3.789 19.333 34.667 1.00 49.59 138 GLN A O 1
ATOM 1138 N N . THR A 1 139 ? -2.742 17.722 33.538 1.00 52.88 139 THR A N 1
ATOM 1139 C CA . THR A 1 139 ? -1.618 17.634 34.477 1.00 52.88 139 THR A CA 1
ATOM 1140 C C . THR A 1 139 ? -0.633 18.736 34.118 1.00 52.88 139 THR A C 1
ATOM 1142 O O . THR A 1 139 ? 0.078 18.629 33.117 1.00 52.88 139 THR A O 1
ATOM 1145 N N . GLU A 1 140 ? -0.611 19.800 34.917 1.00 47.44 140 GLU A N 1
ATOM 1146 C CA . GLU A 1 140 ? 0.495 20.752 34.935 1.00 47.44 140 GLU A CA 1
ATOM 1147 C C . GLU A 1 140 ? 1.792 19.988 35.232 1.00 47.44 140 GLU A C 1
ATOM 1149 O O . GLU A 1 140 ? 1.895 19.244 36.211 1.00 47.44 140 GLU A O 1
ATOM 1154 N N . ALA A 1 141 ? 2.785 20.123 34.355 1.00 53.53 141 ALA A N 1
ATOM 1155 C CA . ALA A 1 141 ? 4.107 19.574 34.600 1.00 53.53 141 ALA A CA 1
ATOM 1156 C C . ALA A 1 141 ? 4.778 20.396 35.710 1.00 53.53 141 ALA A C 1
ATOM 1158 O O . ALA A 1 141 ? 5.175 21.537 35.481 1.00 53.53 141 ALA A O 1
ATOM 1159 N N . MET A 1 142 ? 4.921 19.823 36.908 1.00 49.91 142 MET A N 1
ATOM 1160 C CA . MET A 1 142 ? 5.803 20.391 37.926 1.00 49.91 142 MET A CA 1
ATOM 1161 C C . MET A 1 142 ? 7.256 20.145 37.512 1.00 49.91 142 MET A C 1
ATOM 1163 O O . MET A 1 142 ? 7.736 19.012 37.543 1.00 49.91 142 MET A O 1
ATOM 1167 N N . ILE A 1 143 ? 7.941 21.212 37.102 1.00 58.41 143 ILE A N 1
ATOM 1168 C CA . ILE A 1 143 ? 9.396 21.233 36.947 1.00 58.41 143 ILE A CA 1
ATOM 1169 C C . ILE A 1 143 ? 9.977 21.427 38.351 1.00 58.41 143 ILE A C 1
ATOM 1171 O O . ILE A 1 143 ? 9.804 22.493 38.942 1.00 58.41 143 ILE A O 1
ATOM 1175 N N . GLY A 1 144 ? 10.598 20.376 38.886 1.00 56.72 144 GLY A N 1
ATOM 1176 C CA . GLY A 1 144 ? 11.453 20.417 40.075 1.00 56.72 144 GLY A CA 1
ATOM 1177 C C . GLY A 1 144 ? 12.922 20.377 39.689 1.00 56.72 144 GLY A C 1
ATOM 1178 O O . GLY A 1 144 ? 13.223 19.793 38.621 1.00 56.72 144 GLY A O 1
#

Mean predicted aligned error: 6.9 Å

pLDDT: mean 90.67, std 13.05, range [44.0, 98.12]

Foldseek 3Di:
DPPDDDFDVLLQCVAVCCCCPVLVVLFDDSDLQRVLCSQVVDGADDDPDPLVPDDPVVNVVRVVVSVVSVVVCCPGPNRSVVVVLVVLCVQLVHDSNDSNNDYPVNSVLSNVVVVCVVVVHDDDDPVRVVVVPDDPPPPDDDDD

Solvent-accessible surface area (backbone atoms only — not comparable to full-atom values): 8694 Å² total; per-residue (Å²): 132,86,89,73,86,70,77,53,61,67,52,34,58,60,29,64,64,44,32,47,72,75,48,68,50,48,43,92,52,91,44,72,45,45,41,32,38,41,74,72,70,44,69,65,77,84,70,96,58,58,82,93,73,48,54,69,66,60,48,51,50,44,57,49,50,56,53,49,53,59,53,47,53,51,52,38,81,84,24,43,55,54,54,48,50,54,48,51,16,64,66,25,71,44,52,66,52,54,59,34,68,53,54,70,68,55,41,52,50,41,30,52,54,49,53,26,58,76,70,74,42,84,77,80,53,71,69,63,54,59,68,70,70,67,76,94,79,75,79,78,82,82,86,127